Protein AF-A0A1J3K8M2-F1 (afdb_monomer)

Mean predicted aligned error: 2.71 Å

Sequence (84 aa):
IASGDRSMILSSYPITEFLTSSGTSAGERKLMPTIEEDMDRRQLLYSLQMPVMNLYVPGLDKGKALHFLFVKSESKTPGGLPAR

InterPro domains:
  IPR004993 GH3 family [PTHR31901] (1-84)

pLDDT: mean 97.82, std 0.79, range [93.56, 98.62]

Organism: Noccaea caerulescens (NCBI:txid107243)

Solvent-accessible surface area (backbone atoms only — not comparable to full-atom values): 5340 Å² total; per-residue (Å²): 84,62,76,46,55,80,68,70,81,90,41,95,61,69,73,65,33,24,44,51,42,93,56,64,57,98,87,39,60,38,73,42,77,39,45,72,68,56,53,57,56,52,52,52,58,58,64,51,51,60,66,57,46,47,78,80,49,73,67,64,86,79,59,84,84,91,77,95,81,81,87,76,86,69,51,66,37,88,40,67,36,48,36,72

Structure (mmCIF, N/CA/C/O backbone):
data_AF-A0A1J3K8M2-F1
#
_entry.id   AF-A0A1J3K8M2-F1
#
loop_
_atom_site.group_PDB
_atom_site.id
_atom_site.type_symbol
_atom_site.label_atom_id
_atom_site.label_alt_id
_atom_site.label_comp_id
_atom_site.label_asym_id
_atom_site.label_entity_id
_atom_site.label_seq_id
_atom_site.pdbx_PDB_ins_code
_atom_site.Cartn_x
_atom_site.Cartn_y
_atom_site.Cartn_z
_atom_site.occupancy
_atom_site.B_iso_or_equiv
_atom_site.auth_seq_id
_atom_site.auth_comp_id
_atom_site.auth_asym_id
_atom_site.auth_atom_id
_atom_site.pdbx_PDB_model_num
ATOM 1 N N . ILE A 1 1 ? 14.435 -6.409 -11.798 1.00 97.62 1 ILE A N 1
ATOM 2 C CA . ILE A 1 1 ? 13.011 -6.506 -11.389 1.00 97.62 1 ILE A CA 1
ATOM 3 C C . ILE A 1 1 ? 12.118 -5.551 -12.184 1.00 97.62 1 ILE A C 1
ATOM 5 O O . ILE A 1 1 ? 11.365 -6.033 -13.017 1.00 97.62 1 ILE A O 1
ATOM 9 N N . ALA A 1 2 ? 12.214 -4.221 -12.020 1.00 97.94 2 ALA A N 1
ATOM 10 C CA . ALA A 1 2 ? 11.338 -3.274 -12.737 1.00 97.94 2 ALA A CA 1
ATOM 11 C C . ALA A 1 2 ? 11.398 -3.414 -14.272 1.00 97.94 2 ALA A C 1
ATOM 13 O O . ALA A 1 2 ? 10.367 -3.310 -14.933 1.00 97.94 2 ALA A O 1
ATOM 14 N N . SER A 1 3 ? 12.573 -3.734 -14.824 1.00 98.50 3 SER A N 1
ATOM 15 C CA . SER A 1 3 ? 12.776 -4.000 -16.258 1.00 98.50 3 SER A CA 1
ATOM 16 C C . SER A 1 3 ? 12.488 -5.445 -16.698 1.00 98.50 3 SER A C 1
ATOM 18 O O . SER A 1 3 ? 12.793 -5.794 -17.828 1.00 98.50 3 SER A O 1
ATOM 20 N N . GLY A 1 4 ? 11.929 -6.297 -15.829 1.00 97.94 4 GLY A N 1
ATOM 21 C CA . GLY A 1 4 ? 11.437 -7.630 -16.206 1.00 97.94 4 GLY A CA 1
ATOM 22 C C . GLY A 1 4 ? 12.199 -8.827 -15.637 1.00 97.94 4 GLY A C 1
ATOM 23 O O . GLY A 1 4 ? 11.721 -9.943 -15.789 1.00 97.94 4 GLY A O 1
ATOM 24 N N . ASP A 1 5 ? 13.329 -8.633 -14.949 1.00 98.25 5 ASP A N 1
ATOM 25 C CA . ASP A 1 5 ? 14.027 -9.750 -14.291 1.00 98.25 5 ASP A CA 1
ATOM 26 C C . ASP A 1 5 ? 13.172 -10.358 -13.160 1.00 98.25 5 ASP A C 1
ATOM 28 O O . ASP A 1 5 ? 12.785 -9.641 -12.227 1.00 98.25 5 ASP A O 1
ATOM 32 N N . ARG A 1 6 ? 12.879 -11.661 -13.275 1.00 96.75 6 ARG A N 1
ATOM 33 C CA . ARG A 1 6 ? 12.052 -12.465 -12.356 1.00 96.75 6 ARG A CA 1
ATOM 34 C C . ARG A 1 6 ? 12.857 -13.461 -11.517 1.00 96.75 6 ARG A C 1
ATOM 36 O O . ARG A 1 6 ? 12.257 -14.275 -10.823 1.00 96.75 6 ARG A O 1
ATOM 43 N N . SER A 1 7 ? 14.187 -13.425 -11.580 1.00 97.81 7 SER A N 1
ATOM 44 C CA . SER A 1 7 ? 15.025 -14.219 -10.683 1.00 97.81 7 SER A CA 1
ATOM 45 C C . SER A 1 7 ? 14.876 -13.748 -9.228 1.00 97.81 7 SER A C 1
ATOM 47 O O . SER A 1 7 ? 14.427 -12.630 -8.956 1.00 97.81 7 SER A O 1
ATOM 49 N N . MET A 1 8 ? 15.240 -14.611 -8.275 1.00 97.12 8 MET A N 1
ATOM 50 C CA . MET A 1 8 ? 15.140 -14.348 -6.831 1.00 97.12 8 MET A CA 1
ATOM 51 C C . MET A 1 8 ? 16.230 -13.368 -6.351 1.00 97.12 8 MET A C 1
ATOM 53 O O . MET A 1 8 ? 17.097 -13.726 -5.561 1.00 97.12 8 MET A O 1
ATOM 57 N N . ILE A 1 9 ? 16.218 -12.131 -6.861 1.00 97.88 9 ILE A N 1
ATOM 58 C CA . ILE A 1 9 ? 17.251 -11.116 -6.581 1.00 97.88 9 ILE A CA 1
ATOM 59 C C . ILE A 1 9 ? 17.176 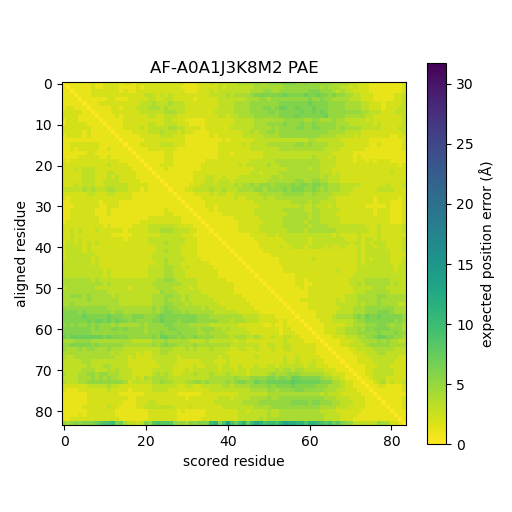-10.629 -5.128 1.00 97.88 9 ILE A C 1
ATOM 61 O O . ILE A 1 9 ? 18.203 -10.497 -4.471 1.00 97.88 9 ILE A O 1
ATOM 65 N N . LEU A 1 10 ? 15.968 -10.314 -4.644 1.00 97.81 10 LEU A N 1
ATOM 66 C CA . LEU A 1 10 ? 15.746 -9.700 -3.321 1.00 97.81 10 LEU A CA 1
ATOM 67 C C . LEU A 1 10 ? 14.907 -10.565 -2.375 1.00 97.81 10 LEU A C 1
ATOM 69 O O . LEU A 1 10 ? 14.943 -10.364 -1.166 1.00 97.81 10 LEU A O 1
ATOM 73 N N . SER A 1 11 ? 14.123 -11.491 -2.921 1.00 97.62 11 SER A N 1
ATOM 74 C CA . SER A 1 11 ? 13.197 -12.341 -2.179 1.00 97.62 11 SER A CA 1
ATOM 75 C C . SER A 1 11 ? 13.096 -13.694 -2.873 1.00 97.62 11 SER A C 1
ATOM 77 O O . SER A 1 11 ? 13.222 -13.774 -4.097 1.00 97.62 11 SER A O 1
ATOM 79 N N . SER A 1 12 ? 12.848 -14.745 -2.091 1.00 97.69 12 SER A N 1
ATOM 80 C CA . SER A 1 12 ? 12.456 -16.058 -2.614 1.00 97.69 12 SER A CA 1
ATOM 81 C C . SER A 1 12 ? 11.029 -16.063 -3.170 1.00 97.69 12 SER A C 1
ATOM 83 O O . SER A 1 12 ? 10.664 -16.967 -3.914 1.00 97.69 12 SER A O 1
ATOM 85 N N . TYR A 1 13 ? 10.226 -15.063 -2.806 1.00 97.88 13 TYR A N 1
ATOM 86 C CA . TYR A 1 13 ? 8.870 -14.864 -3.302 1.00 97.88 13 TYR A CA 1
ATOM 87 C C . TYR A 1 13 ? 8.879 -13.859 -4.461 1.00 97.88 13 TYR A C 1
ATOM 89 O O . TYR A 1 13 ? 9.632 -12.876 -4.412 1.00 97.88 13 TYR A O 1
ATOM 97 N N . PRO A 1 14 ? 8.058 -14.062 -5.505 1.00 97.62 14 PRO A N 1
ATOM 98 C CA . PRO A 1 14 ? 7.977 -13.129 -6.620 1.00 97.62 14 PRO A CA 1
ATOM 99 C C . PRO A 1 14 ? 7.529 -11.734 -6.173 1.00 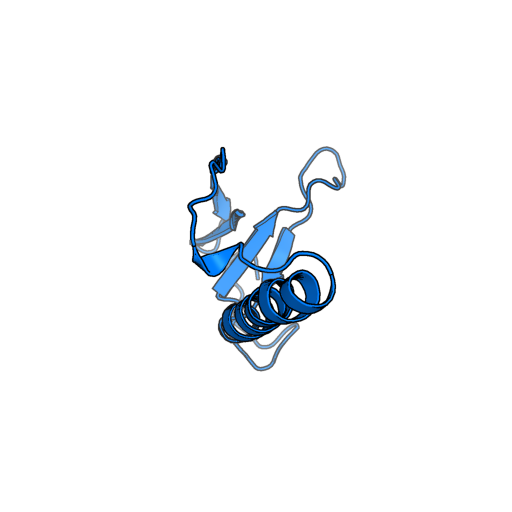97.62 14 PRO A C 1
ATOM 101 O O . PRO A 1 14 ? 6.556 -11.589 -5.438 1.00 97.62 14 PRO A O 1
ATOM 104 N N . ILE A 1 15 ? 8.196 -10.694 -6.680 1.00 98.50 15 ILE A N 1
ATOM 105 C CA . ILE A 1 15 ? 7.715 -9.317 -6.516 1.00 98.50 15 ILE A CA 1
ATOM 106 C C . ILE A 1 15 ? 6.458 -9.134 -7.367 1.00 98.50 15 ILE A C 1
ATOM 108 O O . ILE A 1 15 ? 6.511 -9.296 -8.593 1.00 98.50 15 ILE A O 1
ATOM 112 N N . THR A 1 16 ? 5.347 -8.793 -6.718 1.00 97.75 16 THR A N 1
ATOM 113 C CA . THR A 1 16 ? 4.022 -8.672 -7.345 1.00 97.75 16 THR A CA 1
ATOM 114 C C . THR A 1 16 ? 3.749 -7.266 -7.863 1.00 97.75 16 THR A C 1
ATOM 116 O O . THR A 1 16 ? 3.055 -7.103 -8.864 1.00 97.75 16 THR A O 1
ATOM 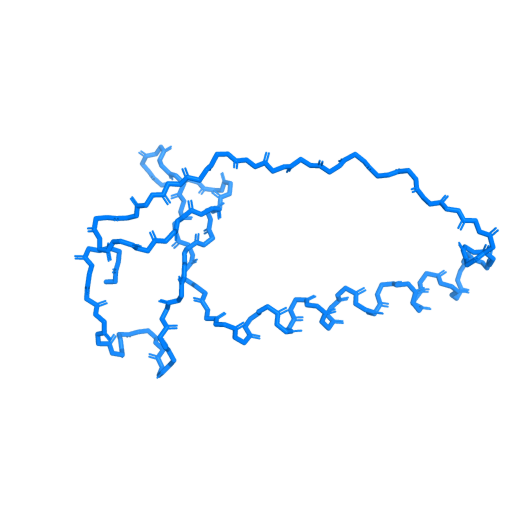119 N N . GLU A 1 17 ? 4.337 -6.251 -7.234 1.00 98.31 17 GLU A N 1
ATOM 120 C CA . GLU A 1 17 ? 4.196 -4.841 -7.597 1.00 98.31 17 GLU A CA 1
ATOM 121 C C . GLU A 1 17 ? 5.259 -3.973 -6.896 1.00 98.31 17 GLU A C 1
ATOM 123 O O . GLU A 1 17 ? 6.045 -4.451 -6.070 1.00 98.31 17 GLU A O 1
ATOM 128 N N . PHE A 1 18 ? 5.273 -2.678 -7.217 1.00 98.62 18 PHE A N 1
ATOM 129 C CA . PHE A 1 18 ? 6.045 -1.667 -6.502 1.00 98.62 18 PHE A CA 1
ATOM 130 C C . PHE A 1 18 ? 5.134 -0.643 -5.831 1.00 98.62 18 PHE A C 1
ATOM 132 O O . PHE A 1 18 ? 4.341 0.016 -6.497 1.00 98.62 18 PHE A O 1
ATOM 139 N N . LEU A 1 19 ? 5.331 -0.430 -4.533 1.00 98.31 19 LEU A N 1
ATOM 140 C CA . LEU A 1 19 ? 4.705 0.675 -3.817 1.00 98.31 19 LEU A CA 1
ATOM 141 C C . LEU A 1 19 ? 5.511 1.954 -4.058 1.00 98.31 19 LEU A C 1
ATOM 143 O O . LEU A 1 19 ? 6.720 1.989 -3.796 1.00 98.31 19 LEU A O 1
ATOM 147 N N . THR A 1 20 ? 4.867 3.011 -4.545 1.00 98.19 20 THR A N 1
ATOM 148 C CA . THR A 1 20 ? 5.534 4.276 -4.864 1.00 98.19 20 THR A CA 1
ATOM 149 C C . THR A 1 20 ? 5.611 5.177 -3.633 1.00 98.19 20 THR A C 1
ATOM 151 O O . THR A 1 20 ? 4.648 5.816 -3.202 1.00 98.19 20 THR A O 1
ATOM 154 N N . SER A 1 21 ? 6.802 5.260 -3.038 1.00 97.88 21 SER A N 1
ATOM 155 C CA . SER A 1 21 ? 7.026 6.135 -1.886 1.00 97.88 21 SER A CA 1
ATOM 156 C C . SER A 1 21 ? 6.784 7.601 -2.256 1.00 97.88 21 SER A C 1
ATOM 158 O O . SER A 1 21 ? 7.087 8.035 -3.367 1.00 97.88 21 SER A O 1
ATOM 160 N N . SER A 1 22 ? 6.287 8.398 -1.308 1.00 97.31 22 SER A N 1
ATOM 161 C CA . SER A 1 22 ? 6.286 9.861 -1.440 1.00 97.31 22 SER A CA 1
ATOM 162 C C . SER A 1 22 ? 7.701 10.449 -1.426 1.00 97.31 22 SER A C 1
ATOM 164 O O . SER A 1 22 ? 7.902 11.555 -1.922 1.00 97.31 22 SER A O 1
ATOM 166 N N . GLY A 1 23 ? 8.682 9.718 -0.886 1.00 98.31 23 GLY A N 1
ATOM 167 C CA . GLY A 1 23 ? 10.091 10.080 -0.971 1.00 98.31 23 GLY A CA 1
ATOM 168 C C . GLY A 1 23 ? 10.648 9.841 -2.373 1.00 98.31 23 GLY A C 1
ATOM 169 O O . GLY A 1 23 ? 10.371 8.815 -2.999 1.00 98.31 23 GLY A O 1
ATOM 170 N N . THR A 1 24 ? 11.482 10.766 -2.843 1.00 98.56 24 THR A N 1
ATOM 171 C CA . THR A 1 24 ? 12.001 10.756 -4.215 1.00 98.56 24 THR A CA 1
ATOM 172 C C . THR A 1 24 ? 13.507 10.506 -4.289 1.00 98.56 24 THR A C 1
ATOM 174 O O . THR A 1 24 ? 14.245 10.633 -3.307 1.00 98.56 24 THR A O 1
ATOM 177 N N . SER A 1 25 ? 13.967 10.100 -5.468 1.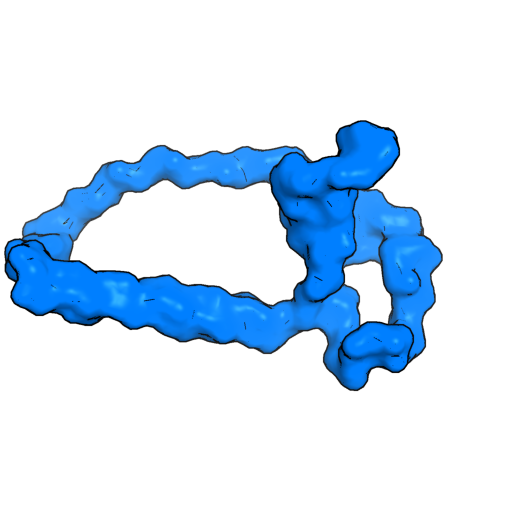00 98.31 25 SER A N 1
ATOM 178 C CA . SER A 1 25 ? 15.370 10.061 -5.877 1.00 98.31 25 SER A CA 1
ATOM 179 C C . SER A 1 25 ? 15.442 10.532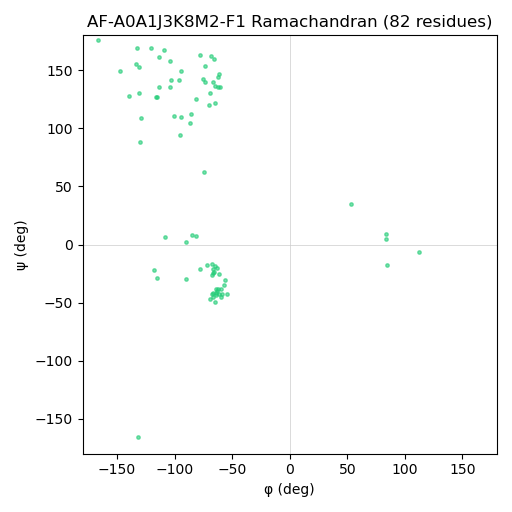 -7.327 1.00 98.31 25 SER A C 1
ATOM 181 O O . SER A 1 25 ? 14.680 10.050 -8.158 1.00 98.31 25 SER A O 1
ATOM 183 N N . ALA A 1 26 ? 16.299 11.515 -7.615 1.00 98.38 26 ALA A N 1
ATOM 184 C CA . ALA A 1 26 ? 16.364 12.173 -8.926 1.00 98.38 26 ALA A CA 1
ATOM 185 C C . ALA A 1 26 ? 15.006 12.722 -9.429 1.00 98.38 26 ALA A C 1
ATOM 187 O O . ALA A 1 26 ? 14.726 12.702 -10.620 1.00 98.38 26 ALA A O 1
ATOM 188 N N . GLY A 1 27 ? 14.154 13.204 -8.516 1.00 98.12 27 GLY A N 1
ATOM 189 C CA . GLY A 1 27 ? 12.820 13.732 -8.840 1.00 98.12 27 GLY A CA 1
ATOM 190 C C . GLY A 1 27 ? 11.721 12.671 -8.953 1.00 98.12 27 GLY A C 1
ATOM 191 O O . GLY A 1 27 ? 10.552 13.001 -8.781 1.00 98.12 27 GLY A O 1
ATOM 192 N N . GLU A 1 28 ? 12.083 11.399 -9.112 1.00 97.81 28 GLU A N 1
ATOM 193 C CA . GLU A 1 28 ? 11.139 10.293 -9.272 1.00 97.81 28 GLU A CA 1
ATOM 194 C C . GLU A 1 28 ? 10.825 9.600 -7.943 1.00 97.81 28 GLU A C 1
ATOM 196 O O . GLU A 1 28 ? 11.663 9.526 -7.037 1.00 97.81 28 GLU A O 1
ATOM 201 N N . ARG A 1 29 ? 9.607 9.067 -7.809 1.00 98.06 29 ARG A N 1
ATOM 202 C CA . ARG A 1 29 ? 9.191 8.313 -6.615 1.00 98.06 29 ARG A CA 1
ATOM 203 C C . ARG A 1 29 ? 9.998 7.027 -6.475 1.00 98.06 29 ARG A C 1
ATOM 205 O O . ARG A 1 29 ? 10.186 6.287 -7.437 1.00 98.06 29 ARG A O 1
ATOM 212 N N . LYS A 1 30 ? 10.436 6.720 -5.252 1.00 98.56 30 LYS A N 1
ATOM 213 C CA . LYS A 1 30 ? 11.154 5.467 -4.979 1.00 98.56 30 LYS A CA 1
ATOM 214 C C . LYS A 1 30 ? 10.210 4.271 -5.113 1.00 98.56 30 LYS A C 1
ATOM 216 O O . LYS A 1 30 ? 9.144 4.256 -4.499 1.00 98.56 30 LYS A O 1
ATOM 221 N N . LEU A 1 31 ? 10.642 3.265 -5.871 1.00 98.56 31 LEU A N 1
ATOM 222 C CA . LEU A 1 31 ? 9.930 2.004 -6.064 1.00 98.56 31 LEU A CA 1
ATOM 223 C C . LEU A 1 31 ? 10.284 1.020 -4.944 1.00 98.56 31 LEU A C 1
ATOM 225 O O . LEU A 1 31 ? 11.418 0.545 -4.877 1.00 98.56 31 LEU A O 1
ATOM 229 N N . MET A 1 32 ? 9.320 0.701 -4.083 1.00 98.50 32 MET A N 1
ATOM 230 C CA . MET A 1 32 ? 9.495 -0.266 -2.997 1.00 98.50 32 MET A CA 1
ATOM 231 C C . MET A 1 32 ? 8.884 -1.612 -3.406 1.00 98.50 32 MET A C 1
ATOM 233 O O . MET A 1 32 ? 7.663 -1.683 -3.550 1.00 98.50 32 MET A O 1
ATOM 237 N N . PRO A 1 33 ? 9.683 -2.667 -3.641 1.00 98.38 33 PRO A N 1
ATOM 238 C CA . PRO A 1 33 ? 9.144 -3.966 -4.032 1.00 98.38 33 PRO A CA 1
ATOM 239 C C . PRO A 1 33 ? 8.334 -4.572 -2.883 1.00 98.38 33 PRO A C 1
ATOM 241 O O . PRO A 1 33 ? 8.748 -4.491 -1.727 1.00 98.38 33 PRO A O 1
ATOM 244 N N . THR A 1 34 ? 7.204 -5.194 -3.200 1.00 98.38 34 THR A N 1
ATOM 245 C CA . THR A 1 34 ? 6.369 -5.918 -2.231 1.00 98.38 34 THR A CA 1
ATOM 246 C C . THR A 1 34 ? 5.962 -7.275 -2.800 1.00 98.38 34 THR A C 1
ATOM 248 O O . THR A 1 34 ? 5.972 -7.481 -4.019 1.00 98.38 34 THR A O 1
ATOM 251 N N . ILE A 1 35 ? 5.670 -8.208 -1.900 1.00 98.56 35 ILE A N 1
ATOM 252 C CA . ILE A 1 35 ? 5.173 -9.552 -2.211 1.00 98.56 35 ILE A CA 1
ATOM 253 C C . ILE A 1 35 ? 3.706 -9.670 -1.791 1.00 98.56 35 ILE A C 1
ATOM 255 O O . ILE A 1 35 ? 3.182 -8.807 -1.083 1.00 98.56 35 ILE A O 1
ATOM 259 N N . GLU A 1 36 ? 3.026 -10.723 -2.235 1.00 97.31 36 GLU A N 1
ATOM 260 C CA . GLU A 1 36 ? 1.597 -10.918 -1.964 1.00 97.31 36 GLU A CA 1
ATOM 261 C C . GLU A 1 36 ? 1.299 -10.972 -0.457 1.00 97.31 36 GLU A C 1
ATOM 263 O O . GLU A 1 36 ? 0.412 -10.273 0.035 1.00 97.31 36 GLU A O 1
ATOM 268 N N . GLU A 1 37 ? 2.130 -11.680 0.305 1.00 97.56 37 GLU A N 1
ATOM 269 C CA . GLU A 1 37 ? 1.980 -11.894 1.747 1.00 97.56 37 GLU A CA 1
ATOM 270 C C . GLU A 1 37 ? 2.114 -10.603 2.575 1.00 97.56 37 GLU A C 1
ATOM 272 O O . GLU A 1 37 ? 1.661 -10.527 3.723 1.00 97.56 37 GLU A O 1
ATOM 277 N N . ASP A 1 38 ? 2.709 -9.544 2.018 1.00 97.81 38 ASP A N 1
ATOM 278 C CA . ASP A 1 38 ? 2.772 -8.247 2.695 1.00 97.81 38 ASP A CA 1
ATOM 279 C C . ASP A 1 38 ? 1.379 -7.613 2.834 1.00 97.81 38 ASP A C 1
ATOM 281 O O . ASP A 1 38 ? 1.168 -6.766 3.708 1.00 97.81 38 ASP A O 1
ATOM 285 N N . MET A 1 39 ? 0.416 -7.966 1.974 1.00 96.75 39 MET A N 1
ATOM 286 C CA . MET A 1 39 ? -0.971 -7.509 2.117 1.00 96.75 39 MET A CA 1
ATOM 287 C C . MET A 1 39 ? -1.626 -8.091 3.369 1.00 96.75 39 MET A C 1
ATOM 289 O O . MET A 1 39 ? -2.248 -7.340 4.123 1.00 96.75 39 MET A O 1
ATOM 293 N N . ASP A 1 40 ? -1.395 -9.369 3.664 1.00 97.69 40 ASP A N 1
ATOM 294 C CA . ASP A 1 40 ? -1.922 -10.015 4.871 1.00 97.69 40 ASP A CA 1
ATOM 295 C C . ASP A 1 40 ? -1.348 -9.381 6.139 1.00 97.69 40 ASP A C 1
ATOM 297 O O . ASP A 1 40 ? -2.072 -9.087 7.093 1.00 97.69 40 ASP A O 1
ATOM 301 N N . ARG A 1 41 ? -0.045 -9.073 6.136 1.00 98.25 41 ARG A N 1
ATOM 302 C CA . ARG A 1 41 ? 0.613 -8.382 7.258 1.00 98.25 41 ARG A CA 1
ATOM 303 C C . ARG A 1 41 ? 0.056 -6.976 7.476 1.00 98.25 41 ARG A C 1
ATOM 305 O O . ARG A 1 41 ? -0.144 -6.564 8.619 1.00 98.25 41 ARG A O 1
ATOM 312 N N . ARG A 1 42 ? -0.226 -6.239 6.397 1.00 97.69 42 ARG A N 1
ATOM 313 C CA . ARG A 1 42 ? -0.877 -4.920 6.468 1.00 97.69 42 ARG A CA 1
ATOM 314 C C . ARG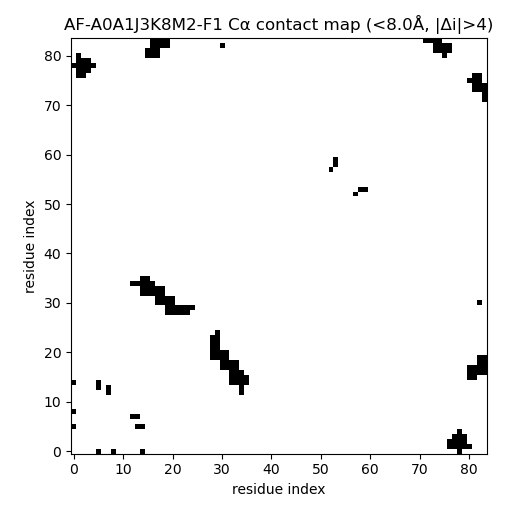 A 1 42 ? -2.293 -5.031 7.023 1.00 97.69 42 ARG A C 1
ATOM 316 O O . ARG A 1 42 ? -2.661 -4.250 7.899 1.00 97.69 42 ARG A O 1
ATOM 323 N N . GLN A 1 43 ? -3.063 -6.018 6.573 1.00 98.06 43 GLN A N 1
ATOM 324 C CA . GLN A 1 43 ? -4.421 -6.255 7.057 1.00 98.06 43 GLN A CA 1
ATOM 325 C C . GLN A 1 43 ? -4.446 -6.646 8.541 1.00 98.06 43 GLN A C 1
ATOM 327 O O . GLN A 1 43 ? -5.308 -6.169 9.281 1.00 98.06 43 GLN A O 1
ATOM 332 N N . LEU A 1 44 ? -3.478 -7.451 8.993 1.00 98.38 44 LEU A N 1
ATOM 333 C CA . LEU A 1 44 ? -3.292 -7.773 10.408 1.00 98.38 44 LEU A CA 1
ATOM 334 C C . LEU A 1 44 ? -3.041 -6.510 11.237 1.00 98.38 44 LEU A C 1
ATOM 336 O O . LEU A 1 44 ? -3.662 -6.329 12.276 1.00 98.38 44 LEU A O 1
ATOM 340 N N . LEU A 1 45 ? -2.180 -5.600 10.777 1.00 98.38 45 LEU A N 1
ATOM 341 C CA . LEU A 1 45 ? -1.956 -4.343 11.492 1.00 98.38 45 LEU A CA 1
ATOM 342 C C . LEU A 1 45 ? -3.238 -3.497 11.581 1.00 98.38 45 LEU A C 1
ATOM 344 O O . LEU A 1 45 ? -3.533 -2.948 12.643 1.00 98.38 45 LEU A O 1
ATOM 348 N N . TYR A 1 46 ? -4.014 -3.404 10.497 1.00 97.94 46 TYR A N 1
ATOM 349 C CA . TYR A 1 46 ? -5.291 -2.682 10.504 1.00 97.94 46 TYR A CA 1
ATOM 350 C C . TYR A 1 46 ? -6.311 -3.292 11.470 1.00 97.94 46 TYR A C 1
ATOM 352 O O . TYR A 1 46 ? -7.024 -2.548 12.145 1.00 97.94 46 TYR A O 1
ATOM 360 N N . SER A 1 47 ? -6.370 -4.622 11.585 1.00 97.94 47 SER A N 1
ATOM 361 C CA . SER A 1 47 ? -7.337 -5.290 12.465 1.00 97.94 47 SER A CA 1
ATOM 362 C C . SER A 1 47 ? -7.098 -5.005 13.950 1.00 97.94 47 SER A C 1
ATOM 364 O O . SER A 1 47 ? -8.045 -5.054 14.731 1.00 97.94 47 SER A O 1
ATOM 366 N N . LEU A 1 48 ? -5.872 -4.639 14.338 1.00 98.38 48 LEU A N 1
ATOM 367 C CA . LEU A 1 48 ? -5.517 -4.291 15.717 1.00 98.38 48 LEU A CA 1
ATOM 368 C C . LEU A 1 48 ? -5.957 -2.877 16.126 1.00 98.38 48 LEU A C 1
ATOM 370 O O . LEU A 1 48 ? -6.108 -2.609 17.317 1.00 98.38 48 LEU A O 1
A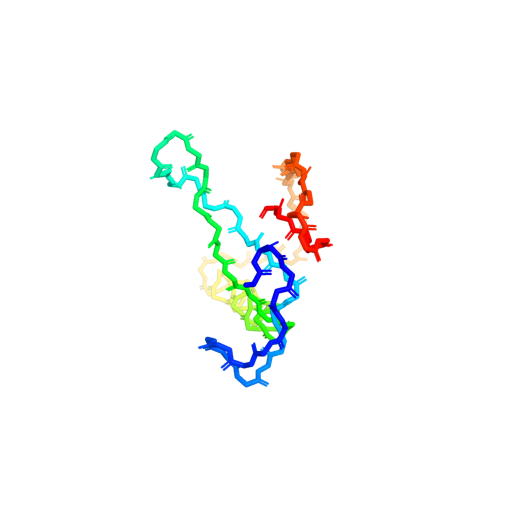TOM 374 N N . GLN A 1 49 ? -6.193 -1.973 15.170 1.00 98.06 49 GLN A N 1
ATOM 375 C CA . GLN A 1 49 ? -6.472 -0.562 15.465 1.00 98.06 49 GLN A CA 1
ATOM 376 C C . GLN A 1 49 ? -7.790 -0.378 16.232 1.00 98.06 49 GLN A C 1
ATOM 378 O O . GLN A 1 49 ? -7.810 0.275 17.275 1.00 98.06 49 GLN A O 1
ATOM 383 N N . MET A 1 50 ? -8.887 -0.983 15.763 1.00 97.50 50 MET A N 1
ATOM 384 C CA . MET A 1 50 ? -10.207 -0.830 16.394 1.00 97.50 50 MET A CA 1
ATOM 385 C C . MET A 1 50 ? -10.314 -1.477 17.787 1.00 97.50 50 MET A C 1
ATOM 387 O O . MET A 1 50 ? -10.849 -0.824 18.685 1.00 97.50 50 MET A O 1
ATOM 391 N N . PRO A 1 51 ? -9.781 -2.694 18.029 1.00 97.94 51 PRO A N 1
ATOM 392 C CA . PRO A 1 51 ? -9.699 -3.258 19.374 1.00 97.94 51 PRO A CA 1
ATOM 393 C C . PRO A 1 51 ? -8.983 -2.344 20.372 1.00 97.94 51 PRO A C 1
ATOM 395 O O . PRO A 1 51 ? -9.476 -2.165 21.483 1.00 97.94 51 PRO A O 1
ATOM 398 N N . VAL A 1 52 ? -7.864 -1.725 19.975 1.00 98.44 52 VAL A N 1
ATOM 399 C CA . VAL A 1 52 ? -7.131 -0.782 20.836 1.00 98.44 52 VAL A CA 1
ATOM 400 C C . VAL A 1 52 ? -7.951 0.481 21.091 1.00 98.44 52 VAL A C 1
ATOM 402 O O . VAL A 1 52 ? -8.064 0.909 22.237 1.00 98.44 52 VAL A O 1
ATOM 405 N N . MET A 1 53 ? -8.571 1.061 20.059 1.00 98.25 53 MET A N 1
ATOM 406 C CA . MET A 1 53 ? -9.406 2.259 20.216 1.00 98.25 53 MET A CA 1
ATOM 407 C C . MET A 1 53 ? -10.586 2.036 21.168 1.00 98.25 53 MET A C 1
ATOM 409 O O . MET A 1 53 ? -10.881 2.915 21.977 1.00 98.25 53 MET A O 1
ATOM 413 N N . ASN A 1 54 ? -11.211 0.857 21.137 1.00 97.56 54 ASN A N 1
ATOM 414 C CA . ASN A 1 54 ? -12.342 0.519 22.006 1.00 97.56 54 ASN A CA 1
ATOM 415 C C . ASN A 1 54 ? -11.997 0.509 23.506 1.00 97.56 54 ASN A C 1
ATOM 417 O O . ASN A 1 54 ? -12.906 0.643 24.324 1.00 97.56 54 ASN A O 1
ATOM 421 N N . LEU A 1 55 ? -10.717 0.393 23.883 1.00 98.31 55 LEU A N 1
ATOM 422 C CA . LEU A 1 55 ? -10.281 0.522 25.281 1.00 98.31 55 LEU A CA 1
ATOM 423 C C . LEU A 1 55 ? -10.448 1.951 25.819 1.00 98.31 55 LEU A C 1
ATOM 425 O O . LEU A 1 55 ? -10.594 2.139 27.024 1.00 98.31 55 LEU A O 1
ATOM 429 N N . TYR A 1 56 ? -10.420 2.950 24.932 1.00 98.44 56 TYR A N 1
ATOM 430 C CA . TYR A 1 56 ? -10.413 4.371 25.291 1.00 98.44 56 TYR A CA 1
ATOM 431 C C . TYR A 1 56 ? -11.667 5.116 24.824 1.00 98.44 56 TYR A C 1
ATOM 433 O O . TYR A 1 56 ? -12.075 6.088 25.455 1.00 98.44 56 TYR A O 1
ATOM 441 N N . VAL A 1 57 ? -12.286 4.670 23.729 1.00 98.12 57 VAL A N 1
ATOM 442 C CA . VAL A 1 57 ? -13.466 5.295 23.121 1.00 98.12 57 VAL A CA 1
ATOM 443 C C . VAL A 1 57 ? -14.532 4.216 22.887 1.00 98.12 57 VAL A C 1
ATOM 445 O O . VAL A 1 57 ? -14.556 3.594 21.824 1.00 98.12 57 VAL A O 1
ATOM 448 N N . PRO A 1 58 ? -15.406 3.942 23.873 1.00 97.25 58 PRO A N 1
ATOM 449 C CA . PRO A 1 58 ? -16.424 2.906 23.746 1.00 97.25 58 PRO A CA 1
ATOM 450 C C . PRO A 1 58 ? -17.559 3.330 22.804 1.00 97.25 58 PRO A C 1
ATOM 452 O O . PRO A 1 58 ? -17.886 4.510 22.685 1.00 97.25 58 PRO A O 1
ATOM 455 N N . GLY A 1 59 ? -18.225 2.352 22.185 1.00 97.19 59 GLY A N 1
ATOM 456 C CA . GLY A 1 59 ? -19.439 2.581 21.395 1.00 97.19 59 GLY A CA 1
ATOM 457 C C . GLY A 1 59 ? -19.210 3.015 19.945 1.00 97.19 59 GLY A C 1
ATOM 458 O O . GLY A 1 59 ? -20.180 3.368 19.276 1.00 97.19 59 GLY A O 1
ATOM 459 N N . LEU A 1 60 ? -17.971 2.981 19.436 1.00 97.31 60 LEU A N 1
ATOM 460 C CA . LEU A 1 60 ? -17.681 3.247 18.017 1.00 97.31 60 LEU A CA 1
ATOM 461 C C . LEU A 1 60 ? -18.361 2.237 17.076 1.00 97.31 60 LEU A C 1
ATOM 463 O O . LEU A 1 60 ? -18.680 2.568 15.937 1.00 97.31 60 LEU A O 1
ATOM 467 N N . ASP A 1 61 ? -18.647 1.035 17.572 1.00 97.00 61 ASP A N 1
ATOM 468 C CA . ASP A 1 61 ? -19.429 -0.016 16.916 1.00 97.00 61 ASP A CA 1
ATOM 469 C C . ASP A 1 61 ? -20.919 0.335 16.749 1.00 97.00 61 ASP A C 1
ATOM 471 O O . ASP A 1 61 ? -21.610 -0.267 15.929 1.00 97.00 61 ASP A O 1
ATOM 475 N N . LYS A 1 62 ? -21.423 1.336 17.483 1.00 98.12 62 LYS A N 1
ATOM 476 C CA . LYS A 1 62 ? -22.827 1.781 17.433 1.00 98.12 62 LYS A CA 1
ATOM 477 C C . LYS A 1 62 ? -23.083 2.877 16.398 1.00 98.12 62 LYS A C 1
ATOM 479 O O . LYS A 1 62 ? -24.200 3.382 16.302 1.00 98.12 62 LYS A O 1
ATOM 484 N N . GLY A 1 63 ? -22.058 3.276 15.650 1.00 96.56 63 GLY A N 1
ATOM 485 C CA . GLY A 1 63 ? -22.127 4.340 14.657 1.00 96.56 63 GLY A CA 1
ATOM 486 C C . GLY A 1 63 ? -21.508 3.947 13.321 1.00 96.56 63 GLY A C 1
ATOM 487 O O . GLY A 1 63 ? -21.262 2.781 13.024 1.00 96.56 63 GLY A O 1
ATOM 488 N N . LYS A 1 64 ? -21.266 4.960 12.491 1.00 98.12 64 LYS A N 1
ATOM 489 C CA . LYS A 1 64 ? -20.496 4.853 11.250 1.00 98.12 64 LYS A CA 1
ATOM 490 C C . LYS A 1 64 ? -19.466 5.971 11.220 1.00 98.12 64 LYS A C 1
ATOM 492 O O . LYS A 1 64 ? -19.6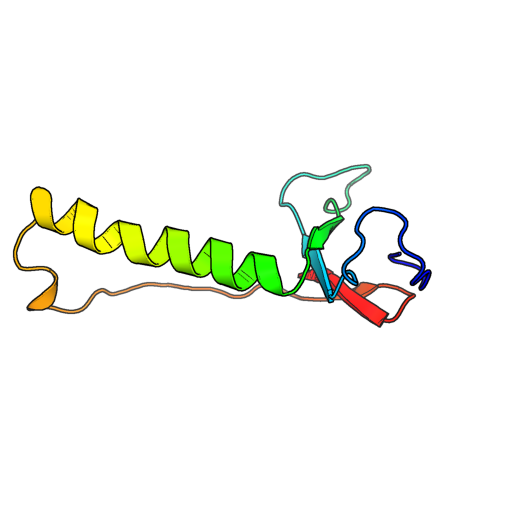95 7.035 11.792 1.00 98.12 64 LYS A O 1
ATOM 497 N N . ALA A 1 65 ? -18.366 5.741 10.516 1.00 97.06 65 ALA A N 1
ATOM 498 C CA . ALA A 1 65 ? -17.348 6.752 10.288 1.00 97.06 65 ALA A CA 1
ATOM 499 C C . ALA A 1 65 ? -17.453 7.316 8.866 1.00 97.06 65 ALA A C 1
ATOM 501 O O . ALA A 1 65 ? -17.713 6.588 7.907 1.00 97.06 65 ALA A O 1
ATOM 502 N N . LEU A 1 66 ? -17.236 8.623 8.737 1.00 98.25 66 LEU A N 1
ATOM 503 C CA . LEU A 1 66 ? -17.087 9.292 7.452 1.00 98.25 66 LEU A CA 1
ATOM 504 C C . LEU A 1 66 ? -15.594 9.389 7.123 1.00 98.25 66 LEU A C 1
ATOM 506 O O . LEU A 1 66 ? -14.870 10.151 7.759 1.00 98.25 66 LEU A O 1
ATOM 510 N N . HIS A 1 67 ? -15.142 8.626 6.127 1.00 98.06 67 HIS A N 1
ATOM 511 C CA . HIS A 1 67 ? -13.757 8.642 5.657 1.00 98.06 67 HIS A CA 1
ATOM 512 C C . HIS A 1 67 ? -13.680 9.131 4.208 1.00 98.06 67 HIS A C 1
ATOM 514 O O . HIS A 1 67 ? -14.331 8.576 3.325 1.00 98.06 67 HIS A O 1
ATOM 520 N N . PHE A 1 68 ? -12.840 10.135 3.954 1.00 98.31 68 PHE A N 1
ATOM 521 C CA . PHE A 1 68 ? -12.524 10.606 2.604 1.00 98.31 68 PHE A CA 1
ATOM 522 C C . PHE A 1 68 ? -11.237 9.930 2.120 1.00 98.31 68 PHE A C 1
ATOM 524 O O . PHE A 1 68 ? -10.134 10.379 2.429 1.00 98.31 68 PHE A O 1
ATOM 531 N N . LEU A 1 69 ? -11.384 8.816 1.402 1.00 98.12 69 LEU A N 1
ATOM 532 C CA . LEU A 1 69 ? -10.273 8.012 0.888 1.00 98.12 69 LEU A CA 1
ATOM 533 C C . LEU A 1 69 ? -10.098 8.253 -0.616 1.00 98.12 69 LEU A C 1
ATOM 535 O O . LEU A 1 69 ? -11.076 8.256 -1.361 1.00 98.12 69 LEU A O 1
ATOM 539 N N . PHE A 1 70 ? -8.853 8.431 -1.064 1.00 97.75 70 PHE A N 1
ATOM 540 C CA . PHE A 1 70 ? -8.530 8.728 -2.461 1.00 97.75 70 PHE A CA 1
ATOM 541 C C . PHE A 1 70 ? -7.432 7.803 -2.977 1.00 97.75 70 PHE A C 1
ATOM 543 O O . PHE A 1 70 ? -6.362 7.709 -2.374 1.00 97.75 70 PHE A O 1
ATOM 550 N N . VAL A 1 71 ? -7.671 7.195 -4.135 1.00 97.44 71 VAL A N 1
ATOM 551 C CA . VAL A 1 71 ? -6.625 6.533 -4.923 1.00 97.44 71 VAL A CA 1
ATOM 552 C C . VAL A 1 71 ? -5.790 7.567 -5.685 1.00 97.44 71 VAL A C 1
ATOM 554 O O . VAL A 1 71 ? -6.182 8.731 -5.828 1.00 97.44 71 VAL A O 1
ATOM 557 N N . LYS A 1 72 ? -4.610 7.157 -6.151 1.00 95.69 72 LYS A N 1
ATOM 558 C CA . LYS A 1 72 ? -3.698 7.973 -6.965 1.00 95.69 72 LYS A CA 1
ATOM 559 C C . LYS A 1 72 ? -3.448 7.285 -8.307 1.00 95.69 72 LYS A C 1
ATOM 561 O O . LYS A 1 72 ? -3.871 6.154 -8.510 1.00 95.69 72 LYS A O 1
ATOM 566 N N . SER A 1 73 ? -2.821 8.001 -9.236 1.00 95.44 73 SER A N 1
ATOM 567 C CA . SER A 1 73 ? -2.460 7.459 -10.546 1.00 95.44 73 SER A CA 1
ATOM 568 C C . SER A 1 73 ? -1.478 6.301 -10.406 1.00 95.44 73 SER A C 1
ATOM 570 O O . SER A 1 73 ? -0.486 6.432 -9.690 1.00 95.44 73 SER A O 1
ATOM 572 N N . GLU A 1 74 ? -1.710 5.230 -11.153 1.00 95.75 74 GLU A N 1
ATOM 573 C CA . GLU A 1 74 ? -0.811 4.081 -11.232 1.00 95.75 74 GLU A CA 1
ATOM 574 C C . GLU A 1 74 ? -0.034 4.096 -12.551 1.00 95.75 74 GLU A C 1
ATOM 576 O O . GLU A 1 74 ? -0.460 4.690 -13.544 1.00 95.75 74 GLU A O 1
ATOM 581 N N . SER A 1 75 ? 1.107 3.415 -12.574 1.00 97.31 75 SER A N 1
ATOM 582 C CA . SER A 1 75 ? 1.906 3.206 -13.783 1.00 97.31 75 SER A CA 1
ATOM 583 C C . SER A 1 75 ? 2.312 1.739 -13.915 1.00 97.31 75 SER A C 1
ATOM 585 O O . SER A 1 75 ? 2.129 0.942 -12.993 1.00 97.31 75 SER A O 1
ATOM 587 N N . LYS A 1 76 ? 2.856 1.360 -15.073 1.00 98.25 76 LYS A N 1
ATOM 588 C CA . LYS A 1 76 ? 3.476 0.047 -15.272 1.00 98.25 76 LYS A CA 1
ATOM 589 C C . LYS A 1 76 ? 4.964 0.221 -15.508 1.00 98.25 76 LYS A C 1
ATOM 591 O O . LYS A 1 76 ? 5.374 1.070 -16.297 1.00 98.25 76 LYS A O 1
ATOM 596 N N . THR A 1 77 ? 5.768 -0.605 -14.852 1.00 98.31 77 THR A N 1
ATOM 597 C CA . THR A 1 77 ? 7.201 -0.675 -15.131 1.00 98.31 77 THR A CA 1
ATOM 598 C C . THR A 1 77 ? 7.440 -1.276 -16.524 1.00 98.31 77 THR A C 1
ATOM 600 O O . THR A 1 77 ? 6.561 -1.963 -17.052 1.00 98.31 77 THR A O 1
ATOM 603 N N . PRO A 1 78 ? 8.635 -1.108 -17.121 1.00 98.44 78 PRO A N 1
ATOM 604 C CA . PRO A 1 78 ? 8.948 -1.716 -18.420 1.00 98.44 78 PRO A CA 1
ATOM 605 C C . PRO A 1 78 ? 8.775 -3.246 -18.451 1.00 98.44 78 PRO A C 1
ATOM 607 O O . PRO A 1 78 ? 8.404 -3.811 -19.471 1.00 98.44 78 PRO A O 1
ATOM 610 N N . GLY A 1 79 ? 8.992 -3.917 -17.317 1.00 97.88 79 GLY A N 1
ATOM 611 C CA . GLY A 1 79 ? 8.761 -5.353 -17.124 1.00 97.88 79 GLY A CA 1
ATOM 612 C C . GLY A 1 79 ? 7.309 -5.753 -16.833 1.00 97.88 79 GLY A C 1
ATOM 613 O O . GLY A 1 79 ? 7.059 -6.907 -16.480 1.00 97.88 79 GLY A O 1
ATOM 614 N N . GLY A 1 80 ? 6.368 -4.810 -16.919 1.00 98.06 80 GLY A N 1
ATOM 615 C CA . GLY A 1 80 ? 4.929 -5.039 -16.794 1.00 98.06 80 GLY A CA 1
ATOM 616 C C . GLY A 1 80 ? 4.379 -5.093 -15.368 1.00 98.06 80 GLY A C 1
ATOM 617 O O . GLY A 1 80 ? 3.188 -5.359 -15.213 1.00 98.06 80 GLY A O 1
ATOM 618 N N . LEU A 1 81 ? 5.194 -4.845 -14.334 1.00 98.38 81 LEU A N 1
ATOM 619 C CA . LEU A 1 81 ? 4.700 -4.788 -12.955 1.00 98.38 81 LEU A CA 1
ATOM 620 C C . LEU A 1 81 ? 3.949 -3.476 -12.689 1.00 98.38 81 LEU A C 1
ATOM 622 O O . LEU A 1 81 ? 4.391 -2.431 -13.169 1.00 98.38 81 LEU A O 1
ATOM 626 N N . PRO A 1 82 ? 2.862 -3.494 -11.900 1.00 98.25 82 PRO A N 1
ATOM 627 C CA . PRO A 1 82 ? 2.248 -2.270 -11.399 1.00 98.25 82 PRO A CA 1
ATOM 628 C C . PRO A 1 82 ? 3.213 -1.485 -10.501 1.00 98.25 82 PRO A C 1
ATOM 630 O O . PRO A 1 82 ? 3.987 -2.073 -9.741 1.00 98.25 82 PRO A O 1
ATOM 633 N N . ALA A 1 83 ? 3.142 -0.158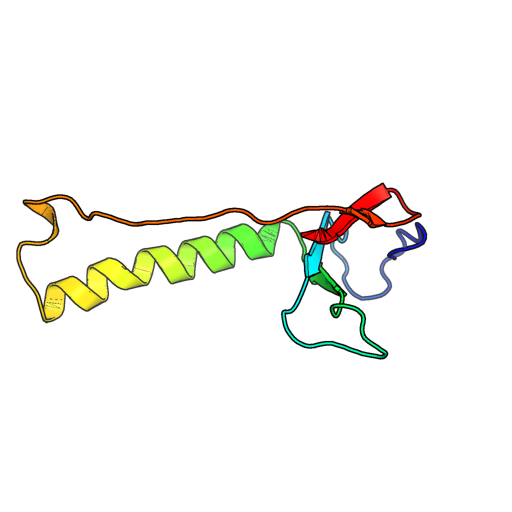 -10.573 1.00 98.31 83 ALA A N 1
ATOM 634 C CA . ALA A 1 83 ? 3.766 0.762 -9.632 1.00 98.31 83 ALA A CA 1
ATOM 635 C C . ALA A 1 83 ? 2.714 1.776 -9.153 1.00 98.31 83 ALA A C 1
ATOM 637 O O . ALA A 1 83 ? 2.276 2.621 -9.944 1.00 98.31 83 ALA A O 1
ATOM 638 N N . ARG A 1 84 ? 2.300 1.659 -7.883 1.00 93.56 84 ARG A N 1
ATOM 639 C CA . ARG A 1 84 ? 1.218 2.443 -7.263 1.00 93.56 84 ARG A CA 1
ATOM 640 C C . ARG A 1 84 ? 1.611 3.034 -5.915 1.00 93.56 84 ARG A C 1
ATOM 642 O O . ARG A 1 84 ? 2.248 2.334 -5.107 1.00 93.56 84 ARG A O 1
#

Nearest PDB structures (foldseek):
  4b2g-assembly2_B  TM=1.005E+00  e=2.523E-10  Vitis vinifera
  7dk8-assembly1_A  TM=1.005E+00  e=1.746E-09  Oryza sativa Indica Group
  5kod-assembly3_C  TM=9.973E-01  e=1.528E-09  Arabidopsis thaliana
  5kod-assembly2_B  TM=9.987E-01  e=1.746E-09  Arabidopsis thaliana
  7vka-assembly2_B  TM=9.987E-01  e=2.605E-09  Arabidopsis thaliana

Radius of gyration: 17.64 Å; Cα contacts (8 Å, |Δi|>4): 88; chains: 1; bounding box: 40×30×44 Å

Foldseek 3Di:
DLQADQPQPPHPAGFQAFEFAPDDDPPGTDTHTDHPCVVVVVVVVVVVPVVVVCVPDPDPVVDDDDDDDDDDDWDGGNSGHIYD

Secondary structure (DSSP, 8-state):
-TTS--SSSS-SSPP-EEEEEEEEETTEEEEEEE-THHHHHHHHHHHHHHHHHHTTSTTGGGS-----------EE-TTS-EE-